Protein AF-A0A8J5JZT3-F1 (afdb_monomer_lite)

pLDDT: mean 71.43, std 17.7, range [36.12, 95.75]

Radius of gyration: 22.84 Å; chains: 1; bounding box: 63×50×56 Å

Structure (mmCIF, N/CA/C/O backbone):
data_AF-A0A8J5JZT3-F1
#
_entry.id   AF-A0A8J5JZT3-F1
#
loop_
_atom_site.group_PDB
_atom_site.id
_atom_site.type_symbol
_atom_site.label_atom_id
_atom_site.label_alt_id
_atom_site.label_comp_id
_atom_site.label_asym_id
_atom_site.label_entity_id
_atom_site.label_seq_id
_atom_site.pdbx_PDB_ins_code
_atom_site.Cartn_x
_atom_site.Cartn_y
_atom_site.Cartn_z
_atom_site.occupancy
_atom_site.B_iso_or_equiv
_atom_site.auth_seq_id
_atom_site.auth_comp_id
_atom_site.auth_asym_id
_atom_site.auth_atom_id
_atom_site.pdbx_PDB_model_num
ATOM 1 N N . MET A 1 1 ? -6.610 22.120 13.125 1.00 45.12 1 MET A N 1
ATOM 2 C CA . MET A 1 1 ? -7.410 20.888 12.926 1.00 45.12 1 MET A CA 1
ATOM 3 C C . MET A 1 1 ? -8.004 20.782 11.519 1.00 45.12 1 MET A C 1
ATOM 5 O O . MET A 1 1 ? -7.905 19.713 10.941 1.00 45.12 1 MET A O 1
ATOM 9 N N . SER A 1 2 ? -8.505 21.871 10.914 1.00 37.59 2 SER A N 1
ATOM 10 C CA . SER A 1 2 ? -9.066 21.852 9.543 1.00 37.59 2 SER A CA 1
ATOM 11 C C . SER A 1 2 ? -8.069 21.430 8.438 1.00 37.59 2 SER A C 1
ATOM 13 O O . SER A 1 2 ? -8.422 20.696 7.525 1.00 37.59 2 SER A O 1
ATOM 15 N N . SER A 1 3 ? -6.788 21.805 8.561 1.00 42.31 3 SER A N 1
ATOM 16 C CA . SER A 1 3 ? -5.774 21.529 7.523 1.00 42.31 3 SER A CA 1
ATOM 17 C C . SER A 1 3 ? -5.407 20.038 7.371 1.00 42.31 3 SER A C 1
ATOM 19 O O . SER A 1 3 ? -5.187 19.566 6.260 1.00 42.31 3 SER A O 1
ATOM 21 N N . MET A 1 4 ? -5.409 19.257 8.461 1.00 43.56 4 MET A N 1
ATOM 22 C CA . MET A 1 4 ? -5.116 17.811 8.395 1.00 43.56 4 MET A CA 1
ATOM 23 C C . MET A 1 4 ? -6.259 17.004 7.765 1.00 43.56 4 MET A C 1
ATOM 25 O O . MET A 1 4 ? -6.009 15.980 7.138 1.00 43.56 4 MET A O 1
ATOM 29 N N . ILE A 1 5 ? -7.504 17.475 7.893 1.00 48.06 5 ILE A N 1
ATOM 30 C CA . ILE A 1 5 ? -8.678 16.818 7.304 1.00 48.06 5 ILE A CA 1
ATOM 31 C C . ILE A 1 5 ? -8.679 16.977 5.776 1.00 48.06 5 ILE A C 1
ATOM 33 O O . ILE A 1 5 ? -8.996 16.019 5.072 1.00 48.06 5 ILE A O 1
ATOM 37 N N . CYS A 1 6 ? -8.256 18.133 5.251 1.00 36.12 6 CYS A N 1
ATOM 38 C CA . CYS A 1 6 ? -8.172 18.354 3.803 1.00 36.12 6 CYS A CA 1
ATOM 39 C C . CYS A 1 6 ? -7.117 17.464 3.126 1.00 36.12 6 CYS A C 1
ATOM 41 O O . CYS A 1 6 ? -7.401 16.869 2.091 1.00 36.12 6 CYS A O 1
ATOM 43 N N . LEU A 1 7 ? -5.939 17.293 3.738 1.00 45.53 7 LEU A N 1
ATOM 44 C CA . LEU A 1 7 ? -4.875 16.454 3.165 1.00 45.53 7 LEU A CA 1
ATOM 45 C C . LEU A 1 7 ? -5.262 14.965 3.097 1.00 45.53 7 LEU A C 1
ATOM 47 O O . LEU A 1 7 ? -4.856 14.260 2.176 1.00 45.53 7 LEU A O 1
ATOM 51 N N . LEU A 1 8 ? -6.081 14.487 4.040 1.00 45.78 8 LEU A N 1
ATOM 52 C CA . LEU A 1 8 ? -6.586 13.110 4.040 1.00 45.78 8 LEU A CA 1
ATOM 53 C C . LEU A 1 8 ? -7.688 12.884 2.991 1.00 45.78 8 LEU A C 1
ATOM 55 O O . LEU A 1 8 ? -7.783 11.788 2.437 1.00 45.78 8 LEU A O 1
ATOM 59 N N . TYR A 1 9 ? -8.494 13.906 2.687 1.00 44.38 9 TYR A N 1
ATOM 60 C CA . TYR A 1 9 ? -9.509 13.835 1.630 1.00 44.38 9 TYR A CA 1
ATOM 61 C C . TYR A 1 9 ? -8.884 13.748 0.236 1.00 44.38 9 TYR A C 1
ATOM 63 O O . TYR A 1 9 ? -9.305 12.911 -0.561 1.00 44.38 9 TYR A O 1
ATOM 71 N N . ASP A 1 10 ? -7.844 14.534 -0.041 1.00 42.84 10 ASP A N 1
ATOM 72 C CA . ASP A 1 10 ? -7.127 14.457 -1.319 1.00 42.84 10 ASP A CA 1
ATOM 73 C C . ASP A 1 10 ? -6.383 13.121 -1.482 1.00 42.84 10 ASP A C 1
ATOM 75 O O . ASP A 1 10 ? -6.326 12.582 -2.585 1.00 42.84 10 ASP A O 1
ATOM 79 N N . PHE A 1 11 ? -5.882 12.536 -0.387 1.00 47.25 11 PHE A N 1
ATOM 80 C CA . PHE A 1 11 ? -5.214 11.230 -0.403 1.00 47.25 11 PHE A CA 1
ATOM 81 C C . PHE A 1 11 ? -6.175 10.040 -0.602 1.00 47.25 11 PHE A C 1
ATOM 83 O O . PHE A 1 11 ? -5.791 9.055 -1.228 1.00 47.25 11 PHE A O 1
ATOM 90 N N . MET A 1 12 ? -7.413 10.105 -0.088 1.00 48.47 12 MET A N 1
ATOM 91 C CA . MET A 1 12 ? -8.380 8.991 -0.173 1.00 48.47 12 MET A CA 1
ATOM 92 C C . MET A 1 12 ? -9.446 9.140 -1.269 1.00 48.47 12 MET A C 1
ATOM 94 O O . MET A 1 12 ? -9.920 8.131 -1.784 1.00 48.47 12 MET A O 1
ATOM 98 N N . PHE A 1 13 ? -9.840 10.364 -1.628 1.00 45.56 13 PHE A N 1
ATOM 99 C CA . PHE A 1 13 ? -10.944 10.638 -2.564 1.00 45.56 13 PHE A CA 1
ATOM 100 C C . PHE A 1 13 ? -10.531 11.465 -3.781 1.00 45.56 13 PHE A C 1
ATOM 102 O O . PHE A 1 13 ? -11.291 11.561 -4.748 1.00 45.56 13 PHE A O 1
ATOM 109 N N . GLY A 1 14 ? -9.322 12.028 -3.777 1.00 40.97 14 GLY A N 1
ATOM 110 C CA . GLY A 1 14 ? -8.705 12.604 -4.961 1.00 40.97 14 GLY A CA 1
ATOM 111 C C . GLY A 1 14 ? -8.293 11.501 -5.928 1.00 40.97 14 GLY A C 1
ATOM 112 O O . GLY A 1 14 ? -7.110 11.223 -6.081 1.00 40.97 14 GLY A O 1
ATOM 113 N N . HIS A 1 15 ? -9.252 10.856 -6.600 1.00 50.16 15 HIS A N 1
ATOM 114 C CA . HIS A 1 15 ? -8.914 10.012 -7.740 1.00 50.16 15 HIS A CA 1
ATOM 115 C C . HIS A 1 15 ? -8.219 10.913 -8.770 1.00 50.16 15 HIS A C 1
ATOM 117 O O . HIS A 1 15 ? -8.851 11.856 -9.267 1.00 50.16 15 HIS A O 1
ATOM 123 N N . PRO A 1 16 ? -6.937 10.677 -9.106 1.00 53.88 16 PRO A N 1
ATOM 124 C CA . PRO A 1 16 ? -6.304 11.425 -10.172 1.00 53.88 16 PRO A CA 1
ATOM 125 C C . PRO A 1 16 ? -7.129 11.170 -11.431 1.00 53.88 16 PRO A C 1
ATOM 127 O O . PRO A 1 16 ? -7.250 10.030 -11.880 1.00 53.88 16 PRO A O 1
ATOM 130 N N . LYS A 1 17 ? -7.760 12.222 -11.965 1.00 53.00 17 LYS A N 1
ATOM 131 C CA . LYS A 1 17 ? -8.521 12.137 -13.213 1.00 53.00 17 LYS A CA 1
ATOM 132 C C . LYS A 1 17 ? -7.573 11.604 -14.277 1.00 53.00 17 LYS A C 1
ATOM 134 O O . LYS A 1 17 ? -6.663 12.323 -14.689 1.00 53.00 17 LYS A O 1
ATOM 139 N N . CYS A 1 18 ? -7.756 10.349 -14.682 1.00 56.38 18 CYS A N 1
ATOM 140 C CA . CYS A 1 18 ? -6.922 9.784 -15.725 1.00 56.38 18 CYS A CA 1
ATOM 141 C C . CYS A 1 18 ? -7.235 10.534 -17.024 1.00 56.38 18 CYS A C 1
ATOM 143 O O . CYS A 1 18 ? -8.396 10.556 -17.445 1.00 56.38 18 CYS A O 1
ATOM 145 N N . PRO A 1 19 ? -6.254 11.202 -17.646 1.00 57.84 19 PRO A N 1
ATOM 146 C CA . PRO A 1 19 ? -6.512 11.938 -18.867 1.00 57.84 19 PRO A CA 1
ATOM 147 C C . PRO A 1 19 ? -6.867 10.948 -19.983 1.00 57.84 19 PRO A C 1
ATOM 149 O O . PRO A 1 19 ? -6.139 9.988 -20.228 1.00 57.84 19 PRO A O 1
ATOM 152 N N . THR A 1 20 ? -7.970 11.195 -20.690 1.00 56.78 20 THR A N 1
ATOM 153 C CA . THR A 1 20 ? -8.401 10.445 -21.880 1.00 56.78 20 THR A CA 1
ATOM 154 C C . THR A 1 20 ? -7.486 10.759 -23.067 1.00 56.78 20 THR A C 1
ATOM 156 O O . THR A 1 20 ? -7.863 11.421 -24.032 1.00 56.78 20 THR A O 1
ATOM 159 N N . LYS A 1 21 ? -6.223 10.334 -22.991 1.00 53.47 21 LYS A N 1
ATOM 160 C CA . LYS A 1 21 ? -5.283 10.405 -24.114 1.00 53.47 21 LYS A CA 1
ATOM 161 C C . LYS A 1 21 ? -5.476 9.191 -25.025 1.00 53.47 21 LYS A C 1
ATOM 163 O O . LYS A 1 21 ? -5.937 8.138 -24.595 1.00 53.47 21 LYS A O 1
ATOM 168 N N . ARG A 1 22 ? -5.156 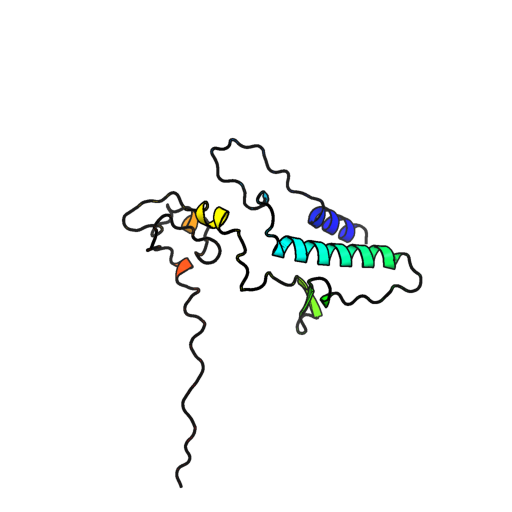9.372 -26.312 1.00 53.78 22 ARG A N 1
ATOM 169 C CA . ARG A 1 22 ? -5.281 8.347 -27.363 1.00 53.78 22 ARG A CA 1
ATOM 170 C C . ARG A 1 22 ? -4.605 7.042 -26.920 1.00 53.78 22 ARG A C 1
ATOM 172 O O . ARG A 1 22 ? -3.518 7.086 -26.353 1.00 53.78 22 ARG A O 1
ATOM 179 N N . LEU A 1 23 ? -5.204 5.902 -27.274 1.00 54.47 23 LEU A N 1
ATOM 180 C CA . LEU A 1 23 ? -4.759 4.523 -26.977 1.00 54.47 23 LEU A CA 1
ATOM 181 C C . LEU A 1 23 ? -3.340 4.162 -27.480 1.00 54.47 23 LEU A C 1
ATOM 183 O O . LEU A 1 23 ? -2.910 3.022 -27.361 1.00 54.47 23 LEU A O 1
ATOM 187 N N . THR A 1 24 ? -2.616 5.109 -28.077 1.00 52.62 24 THR A N 1
ATOM 188 C CA . THR A 1 24 ? -1.286 4.923 -28.664 1.00 52.62 24 THR A CA 1
ATOM 189 C C . THR A 1 24 ? -0.144 5.166 -27.673 1.00 52.62 24 THR A C 1
ATOM 191 O O . THR A 1 24 ? 1.010 4.950 -28.028 1.00 52.62 24 THR A O 1
ATOM 194 N N . SER A 1 25 ? -0.426 5.647 -26.457 1.00 58.09 25 SER A N 1
ATOM 195 C CA . SER A 1 25 ? 0.571 5.812 -25.389 1.00 58.09 25 SER A CA 1
ATOM 196 C C . SER A 1 25 ? 0.291 4.866 -24.226 1.00 58.09 25 SER A C 1
ATOM 198 O O . SER A 1 25 ? -0.869 4.674 -23.868 1.00 58.09 25 SER A O 1
ATOM 200 N N . SER A 1 26 ? 1.349 4.329 -23.610 1.00 59.94 26 SER A N 1
ATOM 201 C CA . SER A 1 26 ? 1.240 3.522 -22.388 1.00 59.94 26 SER A CA 1
ATOM 202 C C . SER A 1 26 ? 0.405 4.255 -21.326 1.00 59.94 26 SER A C 1
ATOM 204 O O . SER A 1 26 ? 0.633 5.453 -21.123 1.00 59.94 26 SER A O 1
ATOM 206 N N . PRO A 1 27 ? -0.538 3.577 -20.646 1.00 61.78 27 PRO A N 1
ATOM 207 C CA . PRO A 1 27 ? -1.307 4.185 -19.567 1.00 61.78 27 PRO A CA 1
ATOM 208 C C . PRO A 1 27 ? -0.375 4.663 -18.447 1.00 61.78 27 PRO A C 1
ATOM 210 O O . PRO A 1 27 ? 0.653 4.043 -18.167 1.00 61.78 27 PRO A O 1
ATOM 213 N N . GLU A 1 28 ? -0.726 5.782 -17.810 1.00 64.12 28 GLU A N 1
ATOM 214 C CA . GLU A 1 28 ? 0.009 6.264 -16.640 1.00 64.12 28 GLU A CA 1
ATOM 215 C C . GLU A 1 28 ? -0.162 5.269 -15.484 1.00 64.12 28 GLU A C 1
ATOM 217 O O . GLU A 1 28 ? -1.273 4.800 -15.239 1.00 64.12 28 GLU A O 1
ATOM 222 N N . LEU A 1 29 ? 0.909 4.981 -14.734 1.00 64.19 29 LEU A N 1
ATOM 223 C CA . LEU A 1 29 ? 0.873 4.011 -13.626 1.00 64.19 29 LEU A CA 1
ATOM 224 C C . LEU A 1 29 ? -0.228 4.323 -12.599 1.00 64.19 29 LEU A C 1
ATOM 226 O O . LEU A 1 29 ? -0.880 3.414 -12.103 1.00 64.19 29 LEU A O 1
ATOM 230 N N . ARG A 1 30 ? -0.495 5.611 -12.343 1.00 65.19 30 ARG A N 1
ATOM 231 C CA . ARG A 1 30 ? -1.564 6.078 -11.440 1.00 65.19 30 ARG A CA 1
ATOM 232 C C . ARG A 1 30 ? -2.985 5.716 -11.898 1.00 65.19 30 ARG A C 1
ATOM 234 O O . ARG A 1 30 ? -3.922 5.856 -11.123 1.00 65.19 30 ARG A O 1
ATOM 241 N N . CYS A 1 31 ? -3.150 5.349 -13.168 1.00 70.81 31 CYS A N 1
ATOM 242 C CA . CYS A 1 31 ? -4.424 4.953 -13.758 1.00 70.81 31 CYS A CA 1
ATOM 243 C C . CYS A 1 31 ? -4.616 3.435 -13.790 1.00 70.81 31 CYS A C 1
ATOM 245 O O . CYS A 1 31 ? -5.679 2.972 -14.202 1.00 70.81 31 CYS A O 1
ATOM 247 N N . LEU A 1 32 ? -3.593 2.660 -13.418 1.00 72.19 32 LEU A N 1
ATOM 248 C CA . LEU A 1 32 ? -3.736 1.219 -13.301 1.00 72.19 32 LEU A CA 1
ATOM 249 C C . LEU A 1 32 ? -4.586 0.903 -12.063 1.00 72.19 32 LEU A C 1
ATOM 251 O O . LEU A 1 32 ? -4.423 1.560 -11.030 1.00 72.19 32 LEU A O 1
ATOM 255 N N . PRO A 1 33 ? -5.493 -0.085 -12.142 1.00 73.88 33 PRO A N 1
ATOM 256 C CA . PRO A 1 33 ? -6.187 -0.553 -10.955 1.00 73.88 33 PRO A CA 1
ATOM 257 C C . PRO A 1 33 ? -5.164 -1.100 -9.942 1.00 73.88 33 PRO A C 1
ATOM 259 O O . PRO A 1 33 ? -4.164 -1.700 -10.353 1.00 73.88 33 PRO A O 1
ATOM 262 N N . PRO A 1 34 ? -5.391 -0.909 -8.630 1.00 81.50 34 PRO A N 1
ATOM 263 C CA . PRO A 1 34 ? -4.537 -1.507 -7.613 1.00 81.50 34 PRO A CA 1
ATOM 264 C C . PRO A 1 34 ? -4.601 -3.037 -7.693 1.00 81.50 34 PRO A C 1
ATOM 266 O O . PRO A 1 34 ? -5.601 -3.612 -8.129 1.00 81.50 34 PRO A O 1
ATOM 269 N N . THR A 1 35 ? -3.545 -3.709 -7.234 1.00 84.69 35 THR A N 1
ATOM 270 C CA . THR A 1 35 ? -3.598 -5.159 -7.009 1.00 84.69 35 THR A CA 1
ATOM 271 C C . THR A 1 35 ? -4.602 -5.484 -5.901 1.00 84.69 35 THR A C 1
ATOM 273 O O . THR A 1 35 ? -4.867 -4.651 -5.032 1.00 84.69 35 THR A O 1
ATOM 276 N N . THR A 1 36 ? -5.141 -6.708 -5.895 1.00 87.75 36 THR A N 1
ATOM 277 C CA . THR A 1 36 ? -6.085 -7.161 -4.858 1.00 87.75 36 THR A CA 1
ATOM 278 C C . THR A 1 36 ? -5.511 -6.979 -3.453 1.00 87.75 36 THR A C 1
ATOM 280 O O . THR A 1 36 ? -6.159 -6.376 -2.606 1.00 87.75 36 THR A O 1
ATOM 283 N N . ALA A 1 37 ? -4.257 -7.380 -3.230 1.00 88.88 37 ALA A N 1
ATOM 284 C CA . ALA A 1 37 ? -3.587 -7.212 -1.940 1.00 88.88 37 ALA A CA 1
ATOM 285 C C . ALA A 1 37 ? -3.435 -5.731 -1.536 1.00 88.88 37 ALA A C 1
ATOM 287 O O . ALA A 1 37 ? -3.652 -5.364 -0.380 1.00 88.88 37 ALA A O 1
ATOM 288 N N . ALA A 1 38 ? -3.105 -4.846 -2.488 1.00 88.50 38 ALA A N 1
ATOM 289 C CA . ALA A 1 38 ? -3.008 -3.413 -2.211 1.00 88.50 38 ALA A CA 1
ATOM 290 C C . ALA A 1 38 ? -4.380 -2.817 -1.866 1.00 88.50 38 ALA A C 1
ATOM 292 O O . ALA A 1 38 ? -4.487 -1.967 -0.976 1.00 88.50 38 ALA A O 1
ATOM 293 N N . PHE A 1 39 ? -5.428 -3.284 -2.548 1.00 90.81 39 PHE A N 1
ATOM 294 C CA . PHE A 1 39 ? -6.806 -2.897 -2.286 1.00 90.81 39 PHE A CA 1
ATOM 295 C C . PHE A 1 39 ? -7.280 -3.361 -0.901 1.00 90.81 39 PHE A C 1
ATOM 297 O O . PHE A 1 39 ? -7.842 -2.561 -0.157 1.00 90.81 39 PHE A O 1
ATOM 304 N N . GLU A 1 40 ? -6.995 -4.599 -0.502 1.00 92.62 40 GLU A N 1
ATOM 305 C CA . GLU A 1 40 ? -7.339 -5.128 0.825 1.00 92.62 40 GLU A CA 1
ATOM 306 C C . GLU A 1 40 ? -6.705 -4.305 1.954 1.00 92.62 40 GLU A C 1
ATOM 308 O O . GLU A 1 40 ? -7.397 -3.859 2.874 1.00 92.62 40 GLU A O 1
ATOM 313 N N . LEU A 1 41 ? -5.405 -4.008 1.849 1.00 93.00 41 LEU A N 1
ATOM 314 C CA . LEU A 1 41 ? -4.713 -3.141 2.806 1.00 93.00 41 LEU A CA 1
ATOM 315 C C . LEU A 1 41 ? -5.305 -1.723 2.836 1.00 93.00 41 LEU A C 1
ATOM 317 O O . LEU A 1 41 ? -5.389 -1.105 3.899 1.00 93.00 41 LEU A O 1
ATOM 321 N N . HIS A 1 42 ? -5.726 -1.190 1.687 1.00 92.88 42 HIS A N 1
ATOM 322 C CA . HIS A 1 42 ? -6.405 0.102 1.627 1.00 92.88 42 HIS A CA 1
ATOM 323 C C . HIS A 1 42 ? -7.752 0.069 2.363 1.00 92.88 42 HIS A C 1
ATOM 325 O O . HIS A 1 42 ? -8.003 0.942 3.193 1.00 92.88 42 HIS A O 1
ATOM 331 N N . VAL A 1 43 ? -8.576 -0.958 2.138 1.00 95.62 43 VAL A N 1
ATOM 332 C CA . VAL A 1 43 ? -9.866 -1.132 2.827 1.00 95.62 43 VAL A CA 1
ATOM 333 C C . VAL A 1 43 ? -9.679 -1.197 4.343 1.00 95.62 43 VAL A C 1
ATOM 335 O O . VAL A 1 43 ? -10.418 -0.541 5.078 1.00 95.62 43 VAL A O 1
ATOM 338 N N . LEU A 1 44 ? -8.668 -1.926 4.823 1.00 95.75 44 LEU A N 1
ATOM 339 C CA . LEU A 1 44 ? -8.339 -1.988 6.249 1.00 95.75 44 LEU A CA 1
ATOM 340 C C . LEU A 1 44 ? -8.006 -0.603 6.824 1.00 95.75 44 LEU A C 1
ATOM 342 O O . LEU A 1 44 ? -8.568 -0.207 7.848 1.00 95.75 44 LEU A O 1
ATOM 346 N N . ARG A 1 45 ? -7.157 0.169 6.139 1.00 95.62 45 ARG A N 1
ATOM 347 C CA . ARG A 1 45 ? -6.765 1.513 6.587 1.00 95.62 45 ARG A CA 1
ATOM 348 C C . ARG A 1 45 ? -7.930 2.499 6.574 1.00 95.62 45 ARG A C 1
ATOM 350 O O . ARG A 1 45 ? -8.108 3.234 7.545 1.00 95.62 45 ARG A O 1
ATOM 357 N N . VAL A 1 46 ? -8.755 2.484 5.525 1.00 95.50 46 VAL A N 1
ATOM 358 C CA . VAL A 1 46 ? -9.972 3.310 5.447 1.00 95.50 46 VAL A CA 1
ATOM 359 C C . VAL A 1 46 ? -10.930 2.943 6.574 1.00 95.50 46 VAL A C 1
ATOM 361 O O . VAL A 1 46 ? -11.450 3.828 7.251 1.00 95.50 46 VAL A O 1
ATOM 364 N N . ARG A 1 47 ? -11.117 1.647 6.848 1.00 95.19 47 ARG A N 1
ATOM 365 C CA . ARG A 1 47 ? -11.947 1.188 7.966 1.00 95.19 47 ARG A CA 1
ATOM 366 C C . ARG A 1 47 ? -11.455 1.770 9.289 1.00 95.19 47 ARG A C 1
ATOM 368 O O . ARG A 1 47 ? -12.256 2.362 10.008 1.00 95.19 47 ARG A O 1
ATOM 375 N N . TYR A 1 48 ? -10.161 1.682 9.585 1.00 94.81 48 TYR A N 1
ATOM 376 C CA . TYR A 1 48 ? -9.598 2.303 10.787 1.00 94.81 48 TYR A CA 1
ATOM 377 C C . TYR A 1 48 ? -9.862 3.806 10.843 1.00 94.81 48 TYR A C 1
ATOM 379 O O . TYR A 1 48 ? -10.382 4.303 11.840 1.00 94.81 48 TYR A O 1
ATOM 387 N N . GLN A 1 49 ? -9.605 4.511 9.741 1.00 93.88 49 GLN A N 1
ATOM 388 C CA . GLN A 1 49 ? -9.845 5.947 9.645 1.00 93.88 49 GLN A CA 1
ATOM 389 C C . GLN A 1 49 ? -11.304 6.308 9.962 1.00 93.88 49 GLN A C 1
ATOM 391 O O . GLN A 1 49 ? -11.561 7.225 10.743 1.00 93.88 49 GLN A O 1
ATOM 396 N N . THR A 1 50 ? -12.261 5.557 9.409 1.00 94.38 50 THR A N 1
ATOM 397 C CA . THR A 1 50 ? -13.692 5.780 9.659 1.00 94.38 50 THR A CA 1
ATOM 398 C C . THR A 1 50 ? -14.092 5.495 11.106 1.00 94.38 50 THR A C 1
ATOM 400 O O . THR A 1 50 ? -14.898 6.237 11.664 1.00 94.38 50 THR A O 1
ATOM 403 N N . MET A 1 51 ? -13.511 4.473 11.746 1.00 93.81 51 MET A N 1
ATOM 404 C CA . MET A 1 51 ? -13.762 4.190 13.162 1.00 93.81 51 MET A CA 1
ATOM 405 C C . MET A 1 51 ? -13.249 5.317 14.055 1.00 93.81 51 MET A C 1
ATOM 407 O O . MET A 1 51 ? -13.981 5.752 14.936 1.00 93.81 51 MET A O 1
ATOM 411 N N . ILE A 1 52 ? -12.046 5.841 13.794 1.00 92.62 52 ILE A N 1
ATOM 412 C CA . ILE A 1 52 ? -11.499 6.983 14.540 1.00 92.62 52 ILE A CA 1
ATOM 413 C C . ILE A 1 52 ? -12.390 8.218 14.383 1.00 92.62 52 ILE A C 1
ATOM 415 O O . ILE A 1 52 ? -12.700 8.887 15.366 1.00 92.62 52 ILE A O 1
ATOM 419 N N . TRP A 1 53 ? -12.851 8.508 13.164 1.00 93.75 53 TRP A N 1
ATOM 420 C CA . TRP A 1 53 ? -13.766 9.628 12.923 1.00 93.75 53 TRP A CA 1
ATOM 421 C C . TRP A 1 53 ? -15.096 9.476 13.652 1.00 93.75 53 TRP A C 1
ATOM 423 O O . TRP A 1 53 ? -15.598 10.450 14.207 1.00 93.75 53 TRP A O 1
ATOM 433 N N . ARG A 1 54 ? -15.654 8.264 13.682 1.00 92.19 54 ARG A N 1
ATOM 434 C CA . ARG A 1 54 ? -16.876 7.984 14.436 1.00 92.19 54 ARG A CA 1
ATOM 435 C C . ARG A 1 54 ? -16.648 8.135 15.942 1.00 92.19 54 ARG A C 1
ATOM 437 O O . ARG A 1 54 ? -17.437 8.797 16.608 1.00 92.19 54 ARG A O 1
ATOM 444 N N . ALA A 1 55 ? -15.563 7.562 16.456 1.00 92.12 55 ALA A N 1
ATOM 445 C CA . ALA A 1 55 ? -15.210 7.586 17.871 1.00 92.12 55 ALA A CA 1
ATOM 446 C C . ALA A 1 55 ? -14.958 9.013 18.391 1.00 92.12 55 ALA A C 1
ATOM 448 O O . ALA A 1 55 ? -15.221 9.294 19.554 1.00 92.12 55 ALA A O 1
ATOM 449 N N . ALA A 1 56 ? -14.526 9.943 17.532 1.00 90.69 56 ALA A N 1
ATOM 450 C CA . ALA A 1 56 ? -14.323 11.348 17.898 1.00 90.69 56 ALA A CA 1
ATOM 451 C C . ALA A 1 56 ? -15.599 12.070 18.381 1.00 90.69 56 ALA A C 1
ATOM 453 O O . ALA A 1 56 ? -15.503 13.139 18.980 1.00 90.69 56 ALA A O 1
ATOM 454 N N . LEU A 1 57 ? -16.783 11.508 18.115 1.00 92.44 57 LEU A N 1
ATOM 455 C CA . LEU A 1 57 ? -18.071 12.033 18.577 1.00 92.44 57 LEU A CA 1
ATOM 456 C C . LEU A 1 57 ? -18.541 11.403 19.901 1.00 92.44 57 LEU A C 1
ATOM 458 O O . LEU A 1 57 ? -19.559 11.820 20.449 1.00 92.44 57 LEU A O 1
ATOM 462 N N . GLU A 1 58 ? -17.835 10.391 20.407 1.00 93.00 58 GLU A N 1
ATOM 463 C CA . GLU A 1 58 ? -18.216 9.621 21.590 1.00 93.00 58 GLU A CA 1
ATOM 464 C C . GLU A 1 58 ? -17.463 10.130 22.835 1.00 93.00 58 GLU A C 1
ATOM 466 O O . GLU A 1 58 ? -16.283 10.464 22.778 1.00 93.00 58 GLU A O 1
ATOM 471 N N . VAL A 1 59 ? -18.136 10.175 23.993 1.00 89.19 59 VAL A N 1
ATOM 472 C CA . VAL A 1 59 ? -17.546 10.651 25.269 1.00 89.19 59 VAL A CA 1
ATOM 473 C C . VAL A 1 59 ? -16.472 9.687 25.810 1.00 89.19 59 VAL A C 1
ATOM 475 O O . VAL A 1 59 ? -15.640 10.075 26.626 1.00 89.19 59 VAL A O 1
ATOM 478 N N . GLY A 1 60 ? -16.455 8.442 25.329 1.00 88.56 60 GLY A N 1
ATOM 479 C CA . GLY A 1 60 ? -15.455 7.426 25.656 1.00 88.56 60 GLY A CA 1
ATOM 480 C C . GLY A 1 60 ? -15.077 6.621 24.414 1.00 88.56 60 GLY A C 1
ATOM 481 O O . GLY A 1 60 ? -15.621 5.531 24.239 1.00 88.56 60 GLY A O 1
ATOM 482 N N . PRO A 1 61 ? -14.197 7.144 23.540 1.00 86.62 61 PRO A N 1
ATOM 483 C CA . PRO A 1 61 ? -13.868 6.492 22.282 1.00 86.62 61 PRO A CA 1
ATOM 484 C C . PRO A 1 61 ? -13.227 5.117 22.527 1.00 86.62 61 PRO A C 1
ATOM 486 O O . PRO A 1 61 ? -12.311 5.003 23.350 1.00 86.62 61 PRO A O 1
ATOM 489 N N . PRO A 1 62 ? -13.661 4.067 21.813 1.00 85.81 62 PRO A N 1
ATOM 490 C CA . PRO A 1 62 ? -13.026 2.761 21.895 1.00 85.81 62 PRO A CA 1
ATOM 491 C C . PRO A 1 62 ? -11.569 2.826 21.422 1.00 85.81 62 PRO A C 1
ATOM 493 O O . PRO A 1 62 ? -11.245 3.447 20.408 1.00 85.81 62 PRO A O 1
ATOM 496 N N . ASN A 1 63 ? -10.680 2.148 22.151 1.00 87.94 63 ASN A N 1
ATOM 497 C CA . ASN A 1 63 ? -9.280 2.023 21.762 1.00 87.94 63 ASN A CA 1
ATOM 498 C C . ASN A 1 63 ? -9.135 0.920 20.703 1.00 87.94 63 ASN A C 1
ATOM 500 O O . ASN A 1 63 ? -9.218 -0.270 21.015 1.00 87.94 63 ASN A O 1
ATOM 504 N N . HIS A 1 64 ? -8.945 1.317 19.448 1.00 89.75 64 HIS A N 1
ATOM 505 C CA . HIS A 1 64 ? -8.689 0.401 18.341 1.00 89.75 64 HIS A CA 1
ATOM 506 C C . HIS A 1 64 ? -7.186 0.310 18.070 1.00 89.75 64 HIS A C 1
ATOM 508 O O . HIS A 1 64 ? -6.542 1.328 17.838 1.00 89.75 64 HIS A O 1
ATOM 514 N N . ASP A 1 65 ? -6.633 -0.906 18.042 1.00 91.50 65 ASP A N 1
ATOM 515 C CA . ASP A 1 65 ? -5.224 -1.110 17.696 1.00 91.50 65 ASP A CA 1
ATOM 516 C C . ASP A 1 65 ? -5.016 -0.921 16.178 1.00 91.50 65 ASP A C 1
ATOM 518 O O . ASP A 1 65 ? -5.521 -1.737 15.397 1.00 91.50 65 ASP A O 1
ATOM 522 N N . PRO A 1 66 ? -4.265 0.104 15.723 1.00 92.25 66 PRO A N 1
ATOM 523 C CA . PRO A 1 66 ? -4.009 0.348 14.302 1.00 92.25 66 PRO A CA 1
ATOM 524 C C . PRO A 1 66 ? -3.308 -0.826 13.609 1.00 92.25 66 PRO A C 1
ATOM 526 O O . PRO A 1 66 ? -3.452 -0.992 12.396 1.00 92.25 66 PRO A O 1
ATOM 529 N N . ARG A 1 67 ? -2.596 -1.682 14.356 1.00 93.38 67 ARG A N 1
ATOM 530 C CA . ARG A 1 67 ? -1.873 -2.834 13.797 1.00 93.38 67 ARG A CA 1
ATOM 531 C C . ARG A 1 67 ? -2.782 -3.891 13.185 1.00 93.38 67 ARG A C 1
ATOM 533 O O . ARG A 1 67 ? -2.366 -4.631 12.302 1.00 93.38 67 ARG A O 1
ATOM 540 N N . GLN A 1 68 ? -4.050 -3.907 13.583 1.00 94.12 68 GLN A N 1
ATOM 541 C CA . GLN A 1 68 ? -5.071 -4.772 12.991 1.00 94.12 68 GLN A CA 1
ATOM 542 C C . GLN A 1 68 ? -5.600 -4.240 11.647 1.00 94.12 68 GLN A C 1
ATOM 544 O O . GLN A 1 68 ? -6.408 -4.899 10.998 1.00 94.12 68 GLN A O 1
ATOM 549 N N . TYR A 1 69 ? -5.159 -3.051 11.222 1.00 95.56 69 TYR A N 1
ATOM 550 C CA . TYR A 1 69 ? -5.719 -2.323 10.083 1.00 95.56 69 TYR A CA 1
ATOM 551 C C . TYR A 1 69 ? -4.666 -1.893 9.053 1.00 95.56 69 TYR A C 1
ATOM 553 O O . TYR A 1 69 ? -4.806 -0.857 8.404 1.00 95.56 69 TYR A O 1
ATOM 561 N N . GLY A 1 70 ? -3.609 -2.690 8.883 1.00 93.69 70 GLY A N 1
ATOM 562 C CA . GLY A 1 70 ? -2.591 -2.445 7.856 1.00 93.69 70 GLY A CA 1
ATOM 563 C C . GLY A 1 70 ? -1.606 -1.327 8.207 1.00 93.69 70 GLY A C 1
ATOM 564 O O . GLY A 1 70 ? -1.080 -0.677 7.297 1.00 93.69 70 GLY A O 1
ATOM 565 N N . TRP A 1 71 ? -1.365 -1.116 9.505 1.00 94.69 71 TRP A N 1
ATOM 566 C CA . TRP A 1 71 ? -0.305 -0.264 10.048 1.00 94.69 71 TRP A CA 1
ATOM 567 C C . TRP A 1 71 ? 0.692 -1.094 10.864 1.00 94.69 71 TRP A C 1
ATOM 569 O O . TRP A 1 71 ? 0.326 -2.078 11.493 1.00 94.69 71 TRP A O 1
ATOM 579 N N . SER A 1 72 ? 1.953 -0.692 10.883 1.00 93.75 72 SER A N 1
ATOM 580 C CA . SER A 1 72 ? 2.993 -1.234 11.753 1.00 93.75 72 SER A CA 1
ATOM 581 C C . SER A 1 72 ? 3.556 -0.103 12.603 1.00 93.75 72 SER A C 1
ATOM 583 O O . SER A 1 72 ? 3.778 0.996 12.098 1.00 93.75 72 SER A O 1
ATOM 585 N N . GLY A 1 73 ? 3.785 -0.360 13.887 1.00 89.62 73 GLY A N 1
ATOM 586 C CA . GLY A 1 73 ? 4.498 0.588 14.738 1.00 89.62 73 GLY A CA 1
ATOM 587 C C . GLY A 1 73 ? 5.997 0.465 14.506 1.00 89.62 73 GLY A C 1
ATOM 588 O O . GLY A 1 73 ? 6.535 -0.634 14.625 1.00 89.62 73 GLY A O 1
ATOM 589 N N . ASP A 1 74 ? 6.659 1.574 14.203 1.00 84.62 74 ASP A N 1
ATOM 590 C CA . ASP A 1 74 ? 8.110 1.659 14.305 1.00 84.62 74 ASP A CA 1
ATOM 591 C C . ASP A 1 74 ? 8.481 2.056 15.740 1.00 84.62 74 ASP A C 1
ATOM 593 O O . ASP A 1 74 ? 8.163 3.157 16.193 1.00 84.62 74 ASP A O 1
ATOM 597 N N . GLN A 1 75 ? 9.138 1.148 16.468 1.00 77.94 75 GLN A N 1
ATOM 598 C CA . GLN A 1 75 ? 9.545 1.395 17.854 1.00 77.94 75 GLN A CA 1
ATOM 599 C C . GLN A 1 75 ? 10.603 2.498 17.963 1.00 77.94 75 GLN A C 1
ATOM 601 O O . GLN A 1 75 ? 10.667 3.170 18.990 1.00 77.94 75 GLN A O 1
ATOM 606 N N . ALA A 1 76 ? 11.412 2.708 16.919 1.00 83.19 76 ALA A N 1
ATOM 607 C CA . ALA A 1 76 ? 12.462 3.717 16.939 1.00 83.19 76 ALA A CA 1
ATOM 608 C C . ALA A 1 76 ? 11.890 5.135 16.792 1.00 83.19 76 ALA A C 1
ATOM 610 O O . ALA A 1 76 ? 12.265 6.038 17.540 1.00 83.19 76 ALA A O 1
ATOM 611 N N . SER A 1 77 ? 10.964 5.338 15.850 1.00 84.94 77 SER A N 1
ATOM 612 C CA . SER A 1 77 ? 10.368 6.656 15.589 1.00 84.94 77 SER A CA 1
ATOM 613 C C . SER A 1 77 ? 9.053 6.923 16.327 1.00 84.94 77 SER A C 1
ATOM 615 O O . SER A 1 77 ? 8.579 8.059 16.316 1.00 84.94 77 SER A O 1
ATOM 617 N N . ASN A 1 78 ? 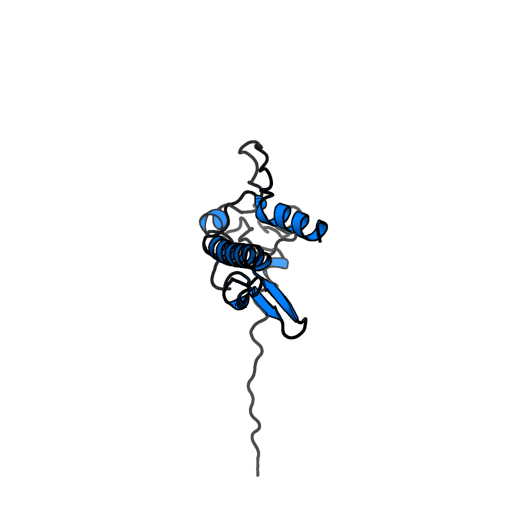8.456 5.915 16.977 1.00 85.69 78 ASN A N 1
ATOM 618 C CA . ASN A 1 78 ? 7.089 5.963 17.517 1.00 85.69 78 ASN A CA 1
ATOM 619 C C . ASN A 1 78 ? 6.034 6.364 16.466 1.00 85.69 78 ASN A C 1
ATOM 621 O O . ASN A 1 78 ? 4.981 6.914 16.801 1.00 85.69 78 ASN A O 1
ATOM 625 N N . LEU A 1 79 ? 6.307 6.101 15.185 1.00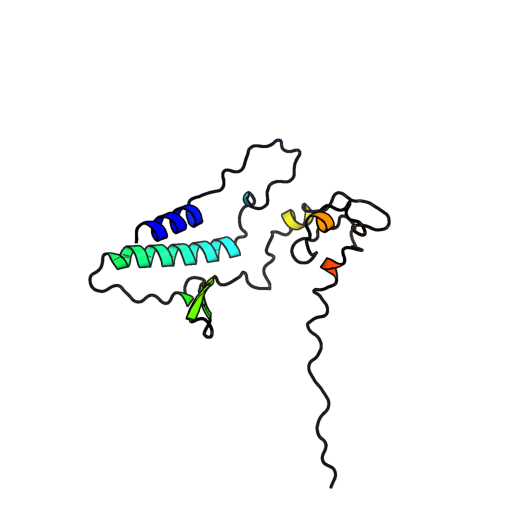 89.38 79 LEU A N 1
ATOM 626 C CA . LEU A 1 79 ? 5.386 6.370 14.086 1.00 89.38 79 LEU A CA 1
ATOM 627 C C . LEU A 1 79 ? 4.613 5.111 13.700 1.00 89.38 79 LEU A C 1
ATOM 629 O O . LEU A 1 79 ? 5.103 3.985 13.795 1.00 89.38 79 LEU A O 1
ATOM 633 N N . LEU A 1 80 ? 3.396 5.322 13.205 1.00 90.44 80 LEU A N 1
ATOM 634 C CA . LEU A 1 80 ? 2.648 4.299 12.486 1.00 90.44 80 LEU A CA 1
ATOM 635 C C . LEU A 1 80 ? 3.011 4.392 11.008 1.00 90.44 80 LEU A C 1
ATOM 637 O O . LEU A 1 80 ? 2.715 5.388 10.347 1.00 90.44 80 LEU A O 1
ATOM 641 N N . LEU A 1 81 ? 3.638 3.343 10.493 1.00 91.94 81 LEU A N 1
ATOM 642 C CA . LEU A 1 81 ? 3.954 3.202 9.079 1.00 91.94 81 LEU A CA 1
ATOM 643 C C . LEU A 1 81 ? 2.922 2.284 8.415 1.00 91.94 81 LEU A C 1
ATOM 645 O O . LEU A 1 81 ? 2.472 1.323 9.041 1.00 91.94 81 LEU A O 1
ATOM 649 N N . PRO A 1 82 ? 2.500 2.552 7.170 1.00 91.38 82 PRO A N 1
ATOM 650 C CA . PRO A 1 82 ? 1.656 1.617 6.442 1.00 91.38 82 PRO A CA 1
ATOM 651 C C . PRO A 1 82 ? 2.390 0.288 6.261 1.00 91.38 82 PRO A C 1
ATOM 653 O O . PRO A 1 82 ? 3.545 0.276 5.839 1.00 91.38 82 PRO A O 1
ATOM 656 N N . VAL A 1 83 ? 1.705 -0.825 6.522 1.00 92.56 83 VAL A N 1
ATOM 657 C CA . VAL A 1 83 ? 2.239 -2.151 6.193 1.00 92.56 83 VAL A CA 1
ATOM 658 C C . VAL A 1 83 ? 2.429 -2.221 4.671 1.00 92.56 83 VAL A C 1
ATOM 660 O O . VAL A 1 83 ? 1.466 -1.932 3.939 1.00 92.56 83 VAL A O 1
ATOM 663 N N . PRO A 1 84 ? 3.647 -2.543 4.189 1.00 88.62 84 PRO A N 1
ATOM 664 C CA . PRO A 1 84 ? 3.906 -2.707 2.767 1.00 88.62 84 PRO A CA 1
ATOM 665 C C . PRO A 1 84 ? 3.202 -3.958 2.233 1.00 88.62 84 PRO A C 1
ATOM 667 O O . PRO A 1 84 ? 2.698 -4.787 2.990 1.00 88.62 84 PRO A O 1
ATOM 670 N N . LEU A 1 85 ? 3.170 -4.102 0.908 1.00 86.56 85 LEU A N 1
ATOM 671 C CA . LEU A 1 85 ? 2.764 -5.371 0.312 1.00 86.56 85 LEU A CA 1
ATOM 672 C C . LEU A 1 85 ? 3.690 -6.499 0.805 1.00 86.56 85 LEU A C 1
ATOM 674 O O . LEU A 1 85 ? 4.895 -6.258 0.938 1.00 86.56 85 LEU A O 1
ATOM 678 N N . PRO A 1 86 ? 3.153 -7.704 1.064 1.00 83.81 86 PRO A N 1
ATOM 679 C CA . PRO A 1 86 ? 3.973 -8.876 1.347 1.00 83.81 86 PRO A CA 1
ATOM 680 C C . PRO A 1 86 ? 5.014 -9.101 0.242 1.00 83.81 86 PRO A C 1
ATOM 682 O O . PRO A 1 86 ? 4.726 -8.880 -0.935 1.00 83.81 86 PRO A O 1
ATOM 685 N N . SER A 1 87 ? 6.226 -9.518 0.612 1.00 80.12 87 SER A N 1
ATOM 686 C CA . SER A 1 87 ? 7.347 -9.672 -0.330 1.00 80.12 87 SER A CA 1
ATOM 687 C C . SER A 1 87 ? 7.107 -10.739 -1.405 1.00 80.12 87 SER A C 1
ATOM 689 O O . SER A 1 87 ? 7.738 -10.698 -2.456 1.00 80.12 87 SER A O 1
ATOM 691 N N . ASP A 1 88 ? 6.198 -11.677 -1.151 1.00 82.69 88 ASP A N 1
ATOM 692 C CA . ASP A 1 88 ? 5.749 -12.730 -2.064 1.00 82.69 88 ASP A CA 1
ATOM 693 C C . ASP A 1 88 ? 4.675 -12.260 -3.062 1.00 82.69 88 ASP A C 1
ATOM 695 O O . ASP A 1 88 ? 4.368 -12.966 -4.023 1.00 82.69 88 ASP A O 1
ATOM 699 N N . VAL A 1 89 ? 4.117 -11.058 -2.880 1.00 81.00 89 VAL A N 1
ATOM 700 C CA . VAL A 1 89 ? 3.101 -10.493 -3.770 1.00 81.00 89 VAL A CA 1
ATOM 701 C C . VAL A 1 89 ? 3.742 -9.522 -4.756 1.00 81.00 89 VAL A C 1
ATOM 703 O O . VAL A 1 89 ? 4.273 -8.478 -4.377 1.00 81.00 89 VAL A O 1
ATOM 706 N N . SER A 1 90 ? 3.618 -9.820 -6.053 1.00 76.25 90 SER A N 1
ATOM 707 C CA . SER A 1 90 ? 4.064 -8.900 -7.100 1.00 76.25 90 SER A CA 1
ATOM 708 C C . SER A 1 90 ? 3.314 -7.559 -7.000 1.00 76.25 90 SER A C 1
ATOM 710 O O . SER A 1 90 ? 2.077 -7.543 -6.949 1.00 76.25 90 SER A O 1
ATOM 712 N N . PRO A 1 91 ? 4.020 -6.412 -7.028 1.00 73.06 91 PRO A N 1
ATOM 713 C CA . PRO A 1 91 ? 3.395 -5.091 -6.956 1.00 73.06 91 PRO A CA 1
ATOM 714 C C . PRO A 1 91 ? 2.515 -4.780 -8.175 1.00 73.06 91 PRO A C 1
ATOM 716 O O . PRO A 1 91 ? 1.729 -3.833 -8.151 1.00 73.06 91 PRO A O 1
ATOM 719 N N . VAL A 1 92 ? 2.647 -5.562 -9.248 1.00 75.19 92 VAL A N 1
ATOM 720 C CA . VAL A 1 92 ? 1.946 -5.388 -10.518 1.00 75.19 92 VAL A CA 1
ATOM 721 C C . VAL A 1 92 ? 1.448 -6.757 -10.997 1.00 75.19 92 VAL A C 1
ATOM 723 O O . VAL A 1 92 ? 2.210 -7.721 -10.939 1.00 75.19 92 VAL A O 1
ATOM 726 N N . PRO A 1 93 ? 0.211 -6.880 -11.514 1.00 76.69 93 PRO A N 1
ATOM 727 C CA . PRO A 1 93 ? -0.268 -8.147 -12.062 1.00 76.69 93 PRO A CA 1
ATOM 728 C C . PRO A 1 93 ? 0.615 -8.644 -13.215 1.00 76.69 93 PRO A C 1
ATOM 730 O O . PRO A 1 93 ? 1.004 -7.849 -14.074 1.00 76.69 93 PRO A O 1
ATOM 733 N N . ASP A 1 94 ? 0.841 -9.955 -13.309 1.00 75.50 94 ASP A N 1
ATOM 734 C CA . ASP A 1 94 ? 1.725 -10.580 -14.310 1.00 75.50 94 ASP A CA 1
ATOM 735 C C . ASP A 1 94 ? 1.421 -10.148 -15.749 1.00 75.50 94 ASP A C 1
ATOM 737 O O . ASP A 1 94 ? 2.320 -9.963 -16.570 1.00 75.50 94 ASP A O 1
ATOM 741 N N . ILE A 1 95 ? 0.137 -9.972 -16.076 1.00 75.06 95 ILE A N 1
ATOM 742 C CA . ILE A 1 95 ? -0.282 -9.529 -17.408 1.00 75.06 95 ILE A CA 1
ATOM 743 C C . ILE A 1 95 ? 0.221 -8.117 -17.720 1.00 75.06 95 ILE A C 1
ATOM 745 O O . ILE A 1 95 ? 0.699 -7.866 -18.821 1.00 75.06 95 ILE A O 1
ATOM 749 N N . ILE A 1 96 ? 0.175 -7.211 -16.744 1.00 74.81 96 ILE A N 1
ATOM 750 C CA . ILE A 1 96 ? 0.671 -5.842 -16.887 1.00 74.81 96 ILE A CA 1
ATOM 751 C C . ILE A 1 96 ? 2.200 -5.850 -16.914 1.00 74.81 96 ILE A C 1
ATOM 753 O O . ILE A 1 96 ? 2.799 -5.162 -17.738 1.00 74.81 96 ILE A O 1
ATOM 757 N N . GLN A 1 97 ? 2.837 -6.688 -16.097 1.00 71.69 97 GLN A N 1
ATOM 758 C CA . GLN A 1 97 ? 4.288 -6.860 -16.108 1.00 71.69 97 GLN A CA 1
ATOM 759 C C . GLN A 1 97 ? 4.801 -7.318 -17.487 1.00 71.69 97 GLN A C 1
ATOM 761 O O . GLN A 1 97 ? 5.788 -6.783 -17.987 1.00 71.69 97 GLN A O 1
ATOM 766 N N . LYS A 1 98 ? 4.079 -8.224 -18.163 1.00 70.06 98 LYS A N 1
ATOM 767 C CA . LYS A 1 98 ? 4.387 -8.667 -19.538 1.00 70.06 9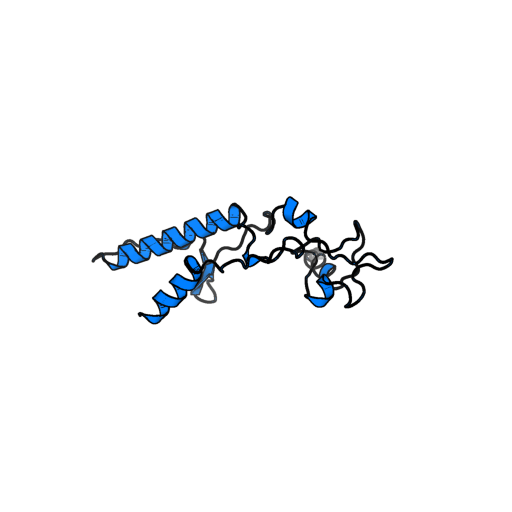8 LYS A CA 1
ATOM 768 C C . LYS A 1 98 ? 4.196 -7.573 -20.597 1.00 70.06 98 LYS A C 1
ATOM 770 O O . LYS A 1 98 ? 4.842 -7.638 -21.645 1.00 70.06 98 LYS A O 1
ATOM 775 N N . LEU A 1 99 ? 3.323 -6.596 -20.345 1.00 71.44 99 LEU A N 1
ATOM 776 C CA . LEU A 1 99 ? 3.031 -5.482 -21.257 1.00 71.44 99 LEU A CA 1
ATOM 777 C C . LEU A 1 99 ? 4.017 -4.315 -21.101 1.00 71.44 99 LEU A C 1
ATOM 779 O O . LEU A 1 99 ? 4.295 -3.616 -22.076 1.00 71.44 99 LEU A O 1
ATOM 783 N N . ILE A 1 100 ? 4.563 -4.100 -19.901 1.00 72.19 100 ILE A N 1
ATOM 784 C CA . ILE A 1 100 ? 5.496 -3.001 -19.624 1.00 72.19 100 ILE A CA 1
ATOM 785 C C . ILE A 1 100 ? 6.915 -3.421 -20.021 1.00 72.19 100 ILE A C 1
ATOM 787 O O . ILE A 1 100 ? 7.724 -3.851 -19.202 1.00 72.19 100 ILE A O 1
ATOM 791 N N . LYS A 1 101 ? 7.232 -3.259 -21.306 1.00 73.44 101 LYS A N 1
ATOM 792 C CA . LYS A 1 101 ? 8.581 -3.436 -21.857 1.00 73.44 101 LYS A CA 1
ATOM 793 C C . LYS A 1 101 ? 9.053 -2.135 -22.500 1.00 73.44 101 LYS A C 1
ATOM 795 O O . LYS A 1 101 ? 8.266 -1.398 -23.093 1.00 73.44 101 LYS A O 1
ATOM 800 N N . CYS A 1 102 ? 10.344 -1.839 -22.420 1.00 74.19 102 CYS A N 1
ATOM 801 C CA . CYS A 1 102 ? 10.948 -0.793 -23.230 1.00 74.19 102 CYS A CA 1
ATOM 802 C C . CYS A 1 102 ? 10.857 -1.190 -24.702 1.00 74.19 102 CYS A C 1
ATOM 804 O O . CYS A 1 102 ? 10.955 -2.361 -25.041 1.00 74.19 102 CYS A O 1
ATOM 806 N N . GLY A 1 103 ? 10.687 -0.227 -25.604 1.00 67.44 103 GLY A N 1
ATOM 807 C CA . GLY A 1 103 ? 10.663 -0.507 -27.046 1.00 67.44 103 GLY A CA 1
ATOM 808 C C . GLY A 1 103 ? 12.054 -0.696 -27.663 1.00 67.44 103 GLY A C 1
ATOM 809 O O . GLY A 1 103 ? 12.183 -0.690 -28.883 1.00 67.44 103 GLY A O 1
ATOM 810 N N . TYR A 1 104 ? 13.114 -0.772 -26.851 1.00 70.25 104 TYR A N 1
ATOM 811 C CA . TYR A 1 104 ? 14.485 -0.727 -27.349 1.00 70.25 104 TYR A CA 1
ATOM 812 C C . TYR A 1 104 ? 15.003 -2.131 -27.668 1.00 70.25 104 TYR A C 1
ATOM 814 O O . TYR A 1 104 ? 15.432 -2.865 -26.777 1.00 70.25 104 TYR A O 1
ATOM 822 N N . SER A 1 105 ? 14.985 -2.476 -28.956 1.00 68.06 105 SER A N 1
ATOM 823 C CA . SER A 1 105 ? 15.582 -3.697 -29.496 1.00 68.06 105 SER A CA 1
ATOM 824 C C . SER A 1 105 ? 16.938 -3.374 -30.127 1.00 68.06 105 SER A C 1
ATOM 826 O O . SER A 1 105 ? 17.023 -2.647 -31.115 1.00 68.06 105 SER A O 1
ATOM 828 N N . ALA A 1 106 ? 18.015 -3.860 -29.514 1.00 69.56 106 ALA A N 1
ATOM 829 C CA . ALA A 1 106 ? 19.385 -3.735 -30.006 1.00 69.56 106 ALA A CA 1
ATOM 830 C C . ALA A 1 106 ? 20.202 -4.943 -29.533 1.00 69.56 106 ALA A C 1
ATOM 832 O O . ALA A 1 106 ? 19.830 -5.575 -28.548 1.00 69.56 106 ALA A O 1
ATOM 833 N N . ASN A 1 107 ? 21.364 -5.196 -30.149 1.00 72.75 107 ASN A N 1
ATOM 834 C CA . ASN A 1 107 ? 22.289 -6.255 -29.705 1.00 72.75 107 ASN A CA 1
ATOM 835 C C . ASN A 1 107 ? 22.714 -6.118 -28.233 1.00 72.75 107 ASN A C 1
ATOM 837 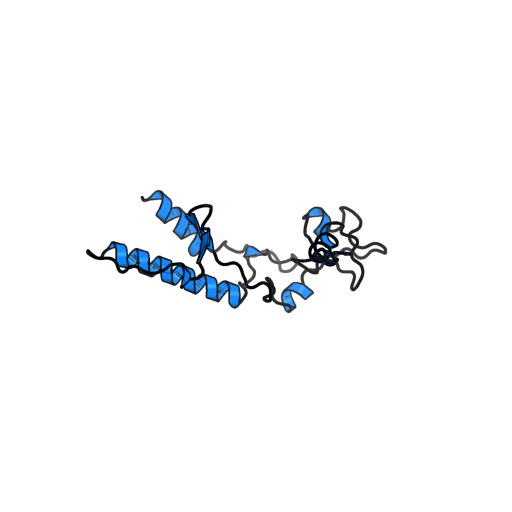O O . ASN A 1 107 ? 23.046 -7.111 -27.597 1.00 72.75 107 ASN A O 1
ATOM 841 N N . ARG A 1 108 ? 22.716 -4.892 -27.688 1.00 77.12 108 ARG A N 1
ATOM 842 C CA . ARG A 1 108 ? 22.948 -4.613 -26.261 1.00 77.12 108 ARG A CA 1
ATOM 843 C C . ARG A 1 108 ? 21.772 -3.815 -25.680 1.00 77.12 108 ARG A C 1
ATOM 845 O O . ARG A 1 108 ? 21.842 -2.582 -25.610 1.00 77.12 108 ARG A O 1
ATOM 852 N N . PRO A 1 109 ? 20.674 -4.477 -25.301 1.00 79.75 109 PRO A N 1
ATOM 853 C CA . PRO A 1 109 ? 19.453 -3.835 -24.809 1.00 79.75 109 PRO A CA 1
ATOM 854 C C . PRO A 1 109 ? 19.699 -3.099 -23.484 1.00 79.75 109 PRO A C 1
ATOM 856 O O . PRO A 1 109 ? 20.375 -3.605 -22.592 1.00 79.75 109 PRO A O 1
ATOM 859 N N . CYS A 1 110 ? 19.156 -1.883 -23.367 1.00 80.94 110 CYS A N 1
ATOM 860 C CA . CYS A 1 110 ? 19.275 -1.007 -22.192 1.00 80.94 110 CYS A CA 1
ATOM 861 C C . CYS A 1 110 ? 20.702 -0.751 -21.681 1.00 80.94 110 CYS A C 1
ATOM 863 O O . CYS A 1 110 ? 20.894 -0.470 -20.507 1.00 80.94 110 CYS A O 1
ATOM 865 N N . SER A 1 111 ? 21.677 -0.767 -22.593 1.00 82.00 111 SER A N 1
ATOM 866 C CA . SER A 1 111 ? 23.073 -0.380 -22.339 1.00 82.00 111 SER A CA 1
ATOM 867 C C . SER A 1 111 ? 23.345 1.125 -22.483 1.00 82.00 111 SER A C 1
ATOM 869 O O . SER A 1 111 ? 24.449 1.585 -22.217 1.00 82.00 111 SER A O 1
ATOM 871 N N . THR A 1 112 ? 22.370 1.905 -22.960 1.00 79.31 112 THR A N 1
ATOM 872 C CA . THR A 1 112 ? 22.524 3.345 -23.215 1.00 79.31 112 THR A CA 1
ATOM 873 C C . THR A 1 112 ? 21.302 4.116 -22.726 1.00 79.31 112 THR A C 1
ATOM 875 O O . THR A 1 112 ? 20.210 3.555 -22.600 1.00 79.31 112 THR A O 1
ATOM 878 N N . GLY A 1 113 ? 21.453 5.432 -22.547 1.00 75.06 113 GLY A N 1
ATOM 879 C CA . GLY A 1 113 ? 20.365 6.343 -22.163 1.00 75.06 113 GLY A CA 1
ATOM 880 C C . GLY A 1 113 ? 19.209 6.456 -23.169 1.00 75.06 113 GLY A C 1
ATOM 881 O O . GLY A 1 113 ? 18.242 7.158 -22.897 1.00 75.06 113 GLY A O 1
ATOM 882 N N . ARG A 1 114 ? 19.271 5.768 -24.321 1.00 78.88 114 ARG A N 1
ATOM 883 C CA . ARG A 1 114 ? 18.154 5.675 -25.279 1.00 78.88 114 ARG A CA 1
ATOM 884 C C . ARG A 1 114 ? 17.053 4.714 -24.827 1.00 78.88 114 ARG A C 1
ATOM 886 O O . ARG A 1 114 ? 15.933 4.804 -25.319 1.00 78.88 114 ARG A O 1
ATOM 893 N N . CYS A 1 115 ? 17.354 3.786 -23.916 1.00 80.75 115 CYS A N 1
ATOM 894 C CA . CYS A 1 115 ? 16.339 2.918 -23.325 1.00 80.75 115 CYS A CA 1
ATOM 895 C C . CYS A 1 115 ? 15.506 3.711 -22.308 1.00 80.75 115 CYS A C 1
ATOM 897 O O . CYS A 1 115 ? 16.055 4.330 -21.396 1.00 80.75 115 CYS A O 1
ATOM 899 N N . SER A 1 116 ? 14.177 3.654 -22.434 1.00 78.00 116 SER A N 1
ATOM 900 C CA . SER A 1 116 ? 13.248 4.369 -21.549 1.00 78.00 116 SER A CA 1
ATOM 901 C C . SER A 1 116 ? 13.411 3.987 -20.076 1.00 78.00 116 SER A C 1
ATOM 903 O O . SER A 1 116 ? 13.247 4.839 -19.213 1.00 78.00 116 SER A O 1
ATOM 905 N N . CYS A 1 117 ? 13.802 2.748 -19.774 1.00 78.06 117 CYS A N 1
ATOM 906 C CA . CYS A 1 117 ? 14.062 2.298 -18.403 1.00 78.06 117 CYS A CA 1
ATOM 907 C C . CYS A 1 117 ? 15.299 2.961 -17.799 1.00 78.06 117 CYS A C 1
ATOM 909 O O . CYS A 1 117 ? 15.276 3.343 -16.634 1.00 78.06 117 CYS A O 1
ATOM 911 N N . VAL A 1 118 ? 16.360 3.125 -18.600 1.00 81.31 118 VAL A N 1
ATOM 912 C CA . VAL A 1 118 ? 17.594 3.801 -18.173 1.00 81.31 118 VAL A CA 1
ATOM 913 C C . VAL A 1 118 ? 17.312 5.284 -17.951 1.00 81.31 118 VAL A C 1
ATOM 915 O O . VAL A 1 118 ? 17.661 5.820 -16.902 1.00 81.31 118 VAL A O 1
ATOM 918 N N . ALA A 1 119 ? 16.614 5.923 -18.896 1.00 81.56 119 ALA A N 1
ATOM 919 C CA . ALA A 1 119 ? 16.222 7.328 -18.799 1.00 81.56 119 ALA A CA 1
ATOM 920 C C . ALA A 1 119 ? 15.301 7.608 -17.597 1.00 81.56 119 ALA A C 1
ATOM 922 O O . ALA A 1 119 ? 15.449 8.630 -16.936 1.00 81.56 119 ALA A O 1
ATOM 923 N N . ALA A 1 120 ? 14.383 6.688 -17.287 1.00 76.00 120 ALA A N 1
ATOM 924 C CA . ALA A 1 120 ? 13.481 6.779 -16.139 1.00 76.00 120 ALA A CA 1
ATOM 925 C C . ALA A 1 120 ? 14.097 6.272 -14.821 1.00 76.00 120 ALA A C 1
ATOM 927 O O . ALA A 1 120 ? 13.405 6.233 -13.809 1.00 76.00 120 ALA A O 1
ATOM 928 N N . MET A 1 121 ? 15.374 5.867 -14.825 1.00 78.06 121 MET A N 1
ATOM 929 C CA . MET A 1 121 ? 16.082 5.329 -13.656 1.00 78.06 121 MET A CA 1
ATOM 930 C C . MET A 1 121 ? 15.388 4.123 -12.990 1.00 78.06 121 MET A C 1
ATOM 932 O O . MET A 1 121 ? 15.514 3.918 -11.786 1.00 78.06 121 MET A O 1
ATOM 936 N N . LEU A 1 122 ? 14.685 3.293 -13.763 1.00 74.81 122 LEU A N 1
ATOM 937 C CA . LEU A 1 122 ? 13.973 2.117 -13.252 1.00 74.81 122 LEU A CA 1
ATOM 938 C C . LEU A 1 122 ? 14.924 0.920 -13.076 1.00 74.81 122 LEU A C 1
ATOM 940 O O . LEU A 1 122 ? 15.785 0.682 -13.927 1.00 74.81 122 LEU A O 1
ATOM 944 N N . SER A 1 123 ? 14.752 0.154 -11.995 1.00 68.88 123 SER A N 1
ATOM 945 C CA . SER A 1 123 ? 15.389 -1.155 -11.785 1.00 68.88 123 SER A CA 1
ATOM 946 C C . SER A 1 123 ? 14.481 -2.290 -12.270 1.00 68.88 123 SER A C 1
ATOM 948 O O . SER A 1 123 ? 13.254 -2.160 -12.282 1.00 68.88 123 SER A O 1
ATOM 950 N N . GLY A 1 124 ? 15.078 -3.417 -12.670 1.00 58.06 124 GLY A N 1
ATOM 951 C CA . GLY A 1 124 ? 14.334 -4.574 -13.179 1.00 58.06 124 GLY A CA 1
ATOM 952 C C . GLY A 1 124 ? 13.430 -5.273 -12.152 1.00 58.06 124 GLY A C 1
ATOM 953 O O . GLY A 1 124 ? 12.529 -6.004 -12.547 1.00 58.06 124 GLY A O 1
ATOM 954 N N . PHE A 1 125 ? 13.627 -5.029 -10.850 1.00 53.66 125 PHE A N 1
ATOM 955 C CA . PHE A 1 125 ? 12.821 -5.635 -9.782 1.00 53.66 125 PHE A CA 1
ATOM 956 C C . PHE A 1 125 ? 11.368 -5.136 -9.782 1.00 53.66 125 PHE A C 1
ATOM 958 O O . PHE A 1 125 ? 10.442 -5.910 -9.573 1.00 53.66 125 PHE A O 1
ATOM 965 N N . MET A 1 126 ? 11.152 -3.849 -10.075 1.00 54.09 126 MET A N 1
ATOM 966 C CA . MET A 1 126 ? 9.800 -3.274 -10.100 1.00 54.09 126 MET A CA 1
ATOM 967 C C . MET A 1 126 ? 9.073 -3.550 -11.423 1.00 54.09 126 MET A C 1
ATOM 969 O O . MET A 1 126 ? 7.846 -3.586 -11.457 1.00 54.09 126 MET A O 1
ATOM 973 N N . PHE A 1 127 ? 9.820 -3.762 -12.512 1.00 57.94 127 PHE A N 1
ATOM 974 C CA . PHE A 1 127 ? 9.285 -4.053 -13.840 1.00 57.94 127 PHE A CA 1
ATOM 975 C C . PHE A 1 127 ? 10.301 -4.887 -14.626 1.00 57.94 127 PHE A C 1
ATOM 977 O O . PHE A 1 127 ? 11.453 -4.470 -14.742 1.00 57.94 127 PHE A O 1
ATOM 984 N N . SER A 1 128 ? 9.883 -5.994 -15.259 1.00 58.16 128 SER A N 1
ATOM 985 C CA . SER A 1 128 ? 10.676 -6.695 -16.287 1.00 58.16 128 SER A CA 1
ATOM 986 C C . SER A 1 128 ? 10.713 -5.840 -17.556 1.00 58.16 128 SER A C 1
ATOM 988 O O . SER A 1 128 ? 10.103 -6.121 -18.585 1.00 58.16 128 SER A O 1
ATOM 990 N N . CYS A 1 129 ? 11.374 -4.705 -17.421 1.00 60.09 129 CYS A N 1
ATOM 991 C CA . CYS A 1 129 ? 11.205 -3.541 -18.260 1.00 60.09 129 CYS A CA 1
ATOM 992 C C . CYS A 1 129 ? 12.016 -3.669 -19.557 1.00 60.09 129 CYS A C 1
ATOM 994 O O . CYS A 1 129 ? 11.906 -2.829 -20.440 1.00 60.09 129 CYS A O 1
ATOM 996 N N . CYS A 1 130 ? 12.843 -4.704 -19.689 1.00 67.44 130 CYS A N 1
ATOM 997 C CA . CYS A 1 130 ? 13.655 -4.958 -20.869 1.00 67.44 130 CYS A CA 1
ATOM 998 C C . CYS A 1 130 ? 12.857 -5.760 -21.915 1.00 67.44 130 CYS A C 1
ATOM 1000 O O . CYS A 1 130 ? 12.248 -6.777 -21.597 1.00 67.44 130 CYS A O 1
ATOM 1002 N N . HIS A 1 131 ? 12.873 -5.317 -23.181 1.00 65.50 131 HIS A N 1
ATOM 1003 C CA . HIS A 1 131 ? 12.328 -6.107 -24.299 1.00 65.50 131 HIS A CA 1
ATOM 1004 C C . HIS A 1 131 ? 13.075 -7.425 -24.498 1.00 65.50 131 HIS A C 1
ATOM 1006 O O . HIS A 1 131 ? 12.508 -8.402 -24.974 1.00 65.50 131 HIS A O 1
ATOM 1012 N N . ALA A 1 132 ? 14.362 -7.423 -24.158 1.00 62.94 132 ALA A N 1
ATOM 1013 C CA . ALA A 1 132 ? 15.225 -8.568 -24.314 1.00 62.94 132 ALA A CA 1
ATOM 1014 C C . ALA A 1 132 ? 14.829 -9.668 -23.340 1.00 62.94 132 ALA A C 1
ATOM 1016 O O . ALA A 1 132 ? 14.852 -9.473 -22.128 1.00 62.94 132 ALA A O 1
ATOM 1017 N N . GLU A 1 133 ? 14.479 -10.816 -23.906 1.00 60.25 133 GLU A N 1
ATOM 1018 C CA . GLU A 1 133 ? 13.879 -11.929 -23.179 1.00 60.25 133 GLU A CA 1
ATOM 1019 C C . GLU A 1 133 ? 14.795 -12.490 -22.084 1.00 60.25 133 GLU A C 1
ATOM 1021 O O . GLU A 1 133 ? 14.273 -12.998 -21.103 1.00 60.25 133 GLU A O 1
ATOM 1026 N N . ASN A 1 134 ? 16.128 -12.345 -22.200 1.00 61.09 134 ASN A N 1
ATOM 1027 C CA . ASN A 1 134 ? 17.076 -12.970 -21.261 1.00 61.09 134 ASN A CA 1
ATOM 1028 C C . ASN A 1 134 ? 18.320 -12.142 -20.875 1.00 61.09 134 ASN A C 1
ATOM 1030 O O . ASN A 1 134 ? 19.075 -12.565 -20.006 1.00 61.09 134 ASN A O 1
ATOM 1034 N N . VAL A 1 135 ? 18.584 -10.982 -21.493 1.00 73.50 135 VAL A N 1
ATOM 1035 C CA . VAL A 1 135 ? 19.788 -10.179 -21.187 1.00 73.50 135 VAL A CA 1
ATOM 1036 C C . VAL A 1 135 ? 19.417 -8.705 -21.140 1.00 73.50 135 VAL A C 1
ATOM 1038 O O . VAL A 1 135 ? 19.061 -8.127 -22.159 1.00 73.50 135 VAL A O 1
ATOM 1041 N N . CYS A 1 136 ? 19.505 -8.082 -19.967 1.00 77.56 136 CYS A N 1
ATOM 1042 C CA . CYS A 1 136 ? 19.263 -6.653 -19.770 1.00 77.56 136 CYS A CA 1
ATOM 1043 C C . CYS A 1 136 ? 20.558 -6.002 -19.271 1.00 77.56 136 CYS A C 1
ATOM 1045 O O . CYS A 1 136 ? 21.067 -6.381 -18.221 1.00 77.56 136 CYS A O 1
ATOM 1047 N N . HIS A 1 137 ? 21.097 -5.019 -19.998 1.00 80.44 137 HIS A N 1
ATOM 1048 C CA . HIS A 1 137 ? 22.334 -4.325 -19.604 1.00 80.44 137 HIS A CA 1
ATOM 1049 C C . HIS A 1 137 ? 22.083 -3.042 -18.803 1.00 80.44 137 HIS A C 1
ATOM 1051 O O . HIS A 1 137 ? 22.939 -2.163 -18.753 1.00 80.44 137 HIS A O 1
ATOM 1057 N N . ASN A 1 138 ? 20.907 -2.917 -18.187 1.00 81.31 138 ASN A N 1
ATOM 1058 C CA . ASN A 1 138 ? 20.645 -1.829 -17.258 1.00 81.31 138 ASN A CA 1
ATOM 1059 C C . ASN A 1 138 ? 21.368 -2.128 -15.937 1.00 81.31 138 ASN A C 1
ATOM 1061 O O . ASN A 1 138 ? 20.959 -3.032 -15.209 1.00 81.31 138 ASN A O 1
ATOM 1065 N N . GLU A 1 139 ? 22.403 -1.354 -15.616 1.00 79.88 139 GLU A N 1
ATOM 1066 C CA . GLU A 1 139 ? 23.243 -1.502 -14.413 1.00 79.88 139 GLU A CA 1
ATOM 1067 C C . GLU A 1 139 ? 22.424 -1.560 -13.112 1.00 79.88 139 GLU A C 1
ATOM 1069 O O . GLU A 1 139 ? 22.770 -2.266 -12.167 1.00 79.88 139 GLU A O 1
ATOM 1074 N N . ARG A 1 140 ? 21.267 -0.888 -13.097 1.00 74.06 140 ARG A N 1
ATOM 1075 C CA . ARG A 1 140 ? 20.330 -0.847 -11.965 1.00 74.06 140 ARG A CA 1
ATOM 1076 C C . ARG A 1 140 ? 19.494 -2.119 -11.784 1.00 74.06 140 ARG A C 1
ATOM 1078 O O . ARG A 1 140 ? 18.686 -2.189 -10.868 1.00 74.06 140 ARG A O 1
ATOM 1085 N N . THR A 1 141 ? 19.614 -3.089 -12.691 1.00 66.25 141 THR A N 1
ATOM 1086 C CA . THR A 1 141 ? 18.942 -4.400 -12.604 1.00 66.25 141 THR A CA 1
ATOM 1087 C C . THR A 1 141 ? 19.816 -5.440 -11.908 1.00 66.25 141 THR A C 1
ATOM 1089 O O . THR A 1 141 ? 19.286 -6.387 -11.344 1.00 66.25 141 THR A O 1
ATOM 1092 N N . MET A 1 142 ? 21.140 -5.259 -11.912 1.00 53.75 142 MET A N 1
ATOM 1093 C CA . MET A 1 142 ? 22.079 -6.226 -11.329 1.00 53.75 142 MET A CA 1
ATOM 1094 C C . MET A 1 142 ? 22.354 -5.984 -9.842 1.00 53.75 142 MET A C 1
ATOM 1096 O O . MET A 1 142 ? 22.839 -6.863 -9.151 1.00 53.75 142 MET A O 1
ATOM 1100 N N . THR A 1 143 ? 22.009 -4.811 -9.318 1.00 51.09 143 THR A N 1
ATOM 1101 C CA . THR A 1 143 ? 22.390 -4.380 -7.965 1.00 51.09 143 THR A CA 1
ATOM 1102 C C . THR A 1 143 ? 21.508 -4.943 -6.841 1.00 51.09 143 THR A C 1
ATOM 1104 O O . THR A 1 143 ? 21.750 -4.629 -5.682 1.00 51.09 143 THR A O 1
ATOM 1107 N N . THR A 1 144 ? 20.479 -5.741 -7.148 1.00 48.06 144 THR A N 1
ATOM 1108 C CA . THR A 1 144 ? 19.477 -6.195 -6.159 1.00 48.06 144 THR A CA 1
ATOM 1109 C C . THR A 1 144 ? 19.475 -7.697 -5.877 1.00 48.06 144 THR A C 1
ATOM 1111 O O . THR A 1 144 ? 18.683 -8.128 -5.047 1.00 48.06 144 THR A O 1
ATOM 1114 N N . LEU A 1 145 ? 20.317 -8.497 -6.542 1.00 47.16 145 LEU A N 1
ATOM 1115 C CA . LEU A 1 145 ? 20.373 -9.953 -6.321 1.00 47.16 145 LEU A CA 1
ATOM 1116 C C . LEU A 1 145 ? 21.511 -10.392 -5.381 1.00 47.16 145 LEU A C 1
ATOM 1118 O O . LEU A 1 145 ? 21.415 -11.462 -4.796 1.00 47.16 145 LEU A O 1
ATOM 1122 N N . ASP A 1 146 ? 22.518 -9.545 -5.149 1.00 41.00 146 ASP A N 1
ATOM 1123 C CA . ASP A 1 146 ? 23.770 -9.960 -4.492 1.00 41.00 146 ASP A CA 1
ATOM 1124 C C . ASP A 1 146 ? 23.906 -9.502 -3.023 1.00 41.00 146 ASP A C 1
ATOM 1126 O O . ASP A 1 146 ? 24.998 -9.523 -2.460 1.00 41.00 146 ASP A O 1
ATOM 1130 N N . ALA A 1 147 ? 22.821 -9.054 -2.380 1.00 43.53 147 ALA A N 1
ATOM 1131 C CA . ALA A 1 147 ? 22.880 -8.515 -1.012 1.00 43.53 147 ALA A CA 1
ATOM 1132 C C . ALA A 1 147 ? 22.561 -9.530 0.109 1.00 43.53 147 ALA A C 1
ATOM 1134 O O . ALA A 1 147 ? 22.617 -9.147 1.272 1.00 43.53 147 ALA A O 1
ATOM 1135 N N . ASN A 1 148 ? 22.250 -10.796 -0.210 1.00 43.16 148 ASN A N 1
ATOM 1136 C CA . ASN A 1 148 ? 21.721 -11.781 0.753 1.00 43.16 148 ASN A CA 1
ATOM 1137 C C . ASN A 1 148 ? 22.528 -13.093 0.880 1.00 43.16 148 ASN A C 1
ATOM 1139 O O . ASN A 1 148 ? 21.949 -14.126 1.193 1.00 43.16 148 ASN A O 1
ATOM 1143 N N . GLU A 1 149 ? 23.848 -13.083 0.694 1.00 47.38 149 GLU A N 1
ATOM 1144 C CA . GLU A 1 149 ? 24.687 -14.237 1.069 1.00 47.38 149 GLU A CA 1
ATOM 1145 C C . GLU A 1 149 ? 26.018 -13.782 1.676 1.00 47.38 149 GLU A C 1
ATOM 1147 O O . GLU A 1 149 ? 27.038 -13.826 0.996 1.00 47.38 149 GLU A O 1
ATOM 1152 N N . LYS A 1 150 ? 26.016 -13.332 2.940 1.00 41.47 150 LYS A N 1
ATOM 1153 C CA . LYS A 1 150 ? 27.186 -13.403 3.841 1.00 41.47 150 LYS A CA 1
ATOM 1154 C C . LYS A 1 150 ? 26.743 -13.415 5.304 1.00 41.47 150 LYS A C 1
ATOM 1156 O O . LYS A 1 150 ? 26.839 -12.392 5.959 1.00 41.47 150 LYS A O 1
ATOM 1161 N N . ASP A 1 151 ? 26.314 -14.582 5.756 1.00 37.81 151 ASP A N 1
ATOM 1162 C CA . ASP A 1 151 ? 26.391 -15.085 7.134 1.00 37.81 151 ASP A CA 1
ATOM 1163 C C . ASP A 1 151 ? 26.661 -16.597 6.949 1.00 37.81 151 ASP A C 1
ATOM 1165 O O . ASP A 1 151 ? 26.086 -17.194 6.041 1.00 37.81 151 ASP A O 1
ATOM 1169 N N . ASP A 1 152 ? 27.465 -17.355 7.680 1.00 43.88 152 ASP A N 1
ATOM 1170 C CA . ASP A 1 152 ? 28.489 -17.162 8.702 1.00 43.88 152 ASP A CA 1
ATOM 1171 C C . ASP A 1 152 ? 28.957 -18.612 8.964 1.00 43.88 152 ASP A C 1
ATOM 1173 O O . ASP A 1 152 ? 28.109 -19.442 9.284 1.00 43.88 152 ASP A O 1
ATOM 1177 N N . GLU A 1 153 ? 30.233 -18.981 8.788 1.00 41.09 153 GLU A N 1
ATOM 1178 C CA . GLU A 1 153 ? 30.743 -20.258 9.334 1.00 41.09 153 GLU A CA 1
ATOM 1179 C C . GLU A 1 153 ? 32.282 -20.320 9.352 1.00 41.09 153 GLU A C 1
ATOM 1181 O O . GLU A 1 153 ? 32.932 -20.565 8.337 1.00 41.09 153 GLU A O 1
ATOM 1186 N N . SER A 1 154 ? 32.872 -20.155 10.539 1.00 43.94 154 SER A N 1
ATOM 1187 C CA . SER A 1 154 ? 33.904 -21.079 11.030 1.00 43.94 154 SER A CA 1
ATOM 1188 C C . SER A 1 154 ? 34.075 -20.913 12.540 1.00 43.94 154 SER A C 1
ATOM 1190 O O . SER A 1 154 ? 34.508 -19.863 13.016 1.00 43.94 154 SER A O 1
ATOM 1192 N N . ASN A 1 155 ? 33.697 -21.981 13.243 1.00 44.72 155 ASN A N 1
ATOM 1193 C CA . ASN A 1 155 ? 33.793 -22.218 14.677 1.00 44.72 155 ASN A CA 1
ATOM 1194 C C . ASN A 1 155 ? 35.185 -21.962 15.271 1.00 44.72 155 ASN A C 1
ATOM 1196 O O . ASN A 1 155 ? 36.215 -22.253 14.664 1.00 44.72 155 ASN A O 1
ATOM 1200 N N . ASP A 1 156 ? 35.137 -21.506 16.518 1.00 48.28 156 ASP A N 1
ATOM 1201 C CA . ASP A 1 156 ? 36.167 -21.570 17.549 1.00 48.28 156 ASP A CA 1
ATOM 1202 C C . ASP A 1 156 ? 36.383 -23.039 17.961 1.00 48.28 156 ASP A C 1
ATOM 1204 O O . ASP A 1 156 ? 35.502 -23.636 18.580 1.00 48.28 156 ASP A O 1
ATOM 1208 N N . ASP A 1 157 ? 37.523 -23.628 17.591 1.00 56.12 157 ASP A N 1
ATOM 1209 C CA . ASP A 1 157 ? 37.993 -24.896 18.157 1.00 56.12 157 ASP A CA 1
ATOM 1210 C C . ASP A 1 157 ? 39.192 -24.619 19.067 1.00 56.12 157 ASP A C 1
ATOM 1212 O O . ASP A 1 157 ? 40.292 -24.255 18.639 1.00 56.12 157 ASP A O 1
ATOM 1216 N N . SER A 1 158 ? 38.936 -24.808 20.356 1.00 56.78 158 SER A N 1
ATOM 1217 C CA . SER A 1 158 ? 39.906 -24.822 21.440 1.00 56.78 158 SER A CA 1
ATOM 1218 C C . SER A 1 158 ? 40.831 -26.032 21.277 1.00 56.78 158 SER A C 1
ATOM 1220 O O . SER A 1 158 ? 40.360 -27.158 21.119 1.00 56.78 158 SER A O 1
ATOM 1222 N N . VAL A 1 159 ? 42.145 -25.821 21.367 1.00 57.56 159 VAL A N 1
ATOM 1223 C CA . VAL A 1 159 ? 43.126 -26.904 21.518 1.00 57.56 159 VAL A CA 1
ATOM 1224 C C . VAL A 1 159 ? 43.827 -26.732 22.864 1.00 57.56 159 VAL A C 1
ATOM 1226 O O . VAL A 1 159 ? 44.349 -25.655 23.147 1.00 57.56 159 VAL A O 1
ATOM 1229 N N . ASP A 1 160 ? 43.729 -27.812 23.640 1.00 42.28 160 ASP A N 1
ATOM 1230 C CA . ASP A 1 160 ? 44.376 -28.211 24.907 1.00 42.28 160 ASP A CA 1
ATOM 1231 C C . ASP A 1 160 ? 45.617 -27.408 25.362 1.00 42.28 160 ASP A C 1
ATOM 1233 O O . ASP A 1 160 ? 46.605 -27.323 24.592 1.00 42.28 160 ASP A O 1
#

Organism: Homarus americanus (NCBI:txid6706)

Sequence (160 aa):
MSSMICLLYDFMFGHPKCPTKRLTSSPELRCLPPTTAAFELHVLRVRYQTMIWRAALEVGPPNHDPRQYGWSGDQASNLLLPVPLPSDVSPVPDIIQKLIKCGYSANRPCSTGRCSCVAAMLSGFMFSCCHAENVCHNERTMTTLDANEKDDESNDDSVD

Foldseek 3Di:
DVVVVVVVCCVLPVQPPQDPDDPPDDGDPSPDDWDPQVVQLVVLQVVVVVLVVVQVVPPHRDDDDCVRRQWDQDPVVRDTDGNDRDPPDQRDPPVVLVVQEWPDDDPAWQLDCVTPCLVVVHECSNHVHHPDPPDHNNPNPPPPP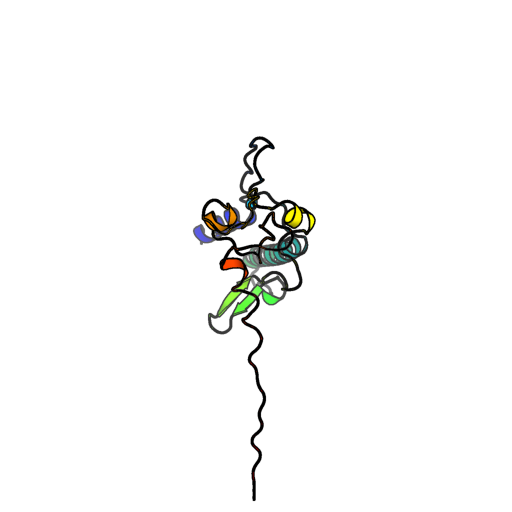PPPDDDDDDDDDDDD

Secondary structure (DSSP, 8-state):
-HHHHHHHHHHHH---------TTSPPPGGGSPPPHHHHHHHHHHHHHHHHHHHHTTSSS-----GGGGTEEEETTTTEEEEPPPPTTS-SS-HHHHHH---S--SSSTT-STTSHHHHTT--TTT----SSSS----HHHHTTSSSS------------